Protein AF-A0A535DLY3-F1 (afdb_monomer_lite)

Secondary structure (DSSP, 8-state):
-EETTEE----SHHHHHHHHH-PPB--EEEEE-GGG-EEEEEPPPB---TTS-HHHHHHHHHHHHHHHHHHHHHH-GGG----S-S-GGG---

Foldseek 3Di:
DDAPNDDFDDDLVVQLCCQVVVNWDKDWDWDDDPPGHTDIDIDDTDHFDPVDDSVVSSVVSRVVNRVVVNVVCVVCVVPDPDPDPGCVVVPPD

pLDDT: mean 93.92, std 10.79, range [41.47, 98.5]

Structure (mmCIF, N/CA/C/O backbone):
data_AF-A0A535DLY3-F1
#
_entry.id   AF-A0A535DLY3-F1
#
loop_
_atom_site.group_PDB
_atom_site.id
_atom_site.type_symbol
_atom_site.label_atom_id
_atom_site.label_alt_id
_atom_site.label_comp_id
_atom_site.label_asym_id
_atom_site.label_entity_id
_atom_site.label_seq_id
_atom_site.pdbx_PDB_ins_code
_atom_site.Cartn_x
_atom_site.Cartn_y
_atom_site.Cartn_z
_atom_site.occupancy
_atom_site.B_iso_or_equiv
_atom_site.auth_seq_id
_atom_site.auth_comp_id
_atom_site.auth_asym_id
_atom_site.auth_atom_id
_atom_site.pdbx_PDB_model_num
ATOM 1 N N . MET A 1 1 ? -5.657 3.838 -10.521 1.00 94.75 1 MET A N 1
ATOM 2 C CA . MET A 1 1 ? -5.829 2.568 -9.779 1.00 94.75 1 MET A CA 1
ATOM 3 C C . MET A 1 1 ? -7.292 2.421 -9.418 1.00 94.75 1 MET A 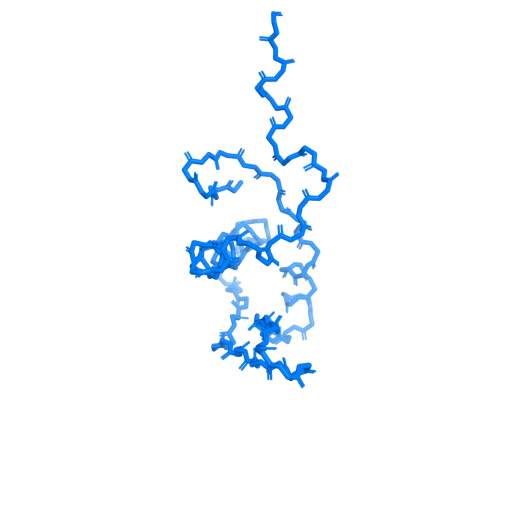C 1
ATOM 5 O O . MET A 1 1 ? -7.903 3.417 -9.056 1.00 94.75 1 MET A O 1
ATOM 9 N N . GLN A 1 2 ? -7.846 1.220 -9.503 1.00 96.44 2 GLN A N 1
ATOM 10 C CA . GLN A 1 2 ? -9.198 0.928 -9.041 1.00 96.44 2 GLN A CA 1
ATOM 11 C C . GLN A 1 2 ? -9.194 0.693 -7.524 1.00 96.44 2 GLN A C 1
ATOM 13 O O . GLN A 1 2 ? -8.413 -0.126 -7.036 1.00 96.44 2 GLN A O 1
ATOM 18 N N . PHE A 1 3 ? -10.044 1.411 -6.788 1.00 96.94 3 PHE A N 1
ATOM 19 C CA . PHE A 1 3 ? -10.148 1.341 -5.329 1.00 96.94 3 PHE A CA 1
ATOM 20 C C . PHE A 1 3 ? -11.566 1.703 -4.870 1.00 96.94 3 PHE A C 1
ATOM 22 O O . PHE A 1 3 ? -12.100 2.747 -5.243 1.00 96.94 3 PHE A O 1
ATOM 29 N N . LEU A 1 4 ? -12.190 0.835 -4.071 1.00 96.00 4 LEU A N 1
ATOM 30 C CA . LEU A 1 4 ? -13.563 0.987 -3.561 1.00 96.00 4 LEU A CA 1
ATOM 31 C C . LEU A 1 4 ? -14.606 1.245 -4.663 1.00 96.00 4 LEU A C 1
ATOM 33 O O . LEU A 1 4 ? -15.574 1.973 -4.468 1.00 96.00 4 LEU A O 1
ATOM 37 N N . GLY A 1 5 ? -14.426 0.624 -5.829 1.00 94.88 5 GLY A N 1
ATOM 38 C CA . GLY A 1 5 ? -15.359 0.768 -6.950 1.00 94.88 5 GLY A CA 1
ATOM 39 C C . GLY A 1 5 ? -15.119 1.992 -7.840 1.00 94.88 5 GLY A C 1
ATOM 40 O O . GLY A 1 5 ? -15.783 2.103 -8.866 1.00 94.88 5 GLY A O 1
ATOM 41 N N . LYS A 1 6 ? -14.124 2.840 -7.548 1.00 94.44 6 LYS A N 1
ATOM 42 C CA . LYS A 1 6 ? -13.806 4.037 -8.341 1.00 94.44 6 LYS A CA 1
ATOM 43 C C . LYS A 1 6 ? -12.316 4.140 -8.690 1.00 94.44 6 LYS A C 1
ATOM 45 O O . LYS A 1 6 ? -11.463 3.563 -8.014 1.00 94.44 6 LYS A O 1
ATOM 50 N N . HIS A 1 7 ? -11.996 4.920 -9.721 1.00 94.06 7 HIS A N 1
ATOM 51 C CA . HIS A 1 7 ? -10.612 5.222 -10.084 1.00 94.06 7 HIS A CA 1
ATOM 52 C C . HIS A 1 7 ? -10.028 6.302 -9.170 1.00 94.06 7 HIS A C 1
ATOM 54 O O . HIS A 1 7 ? -10.651 7.327 -8.936 1.00 94.06 7 HIS A O 1
ATOM 60 N N . THR A 1 8 ? -8.818 6.082 -8.662 1.00 94.19 8 THR A N 1
ATOM 61 C CA . THR A 1 8 ? -8.059 7.068 -7.881 1.00 94.19 8 THR A CA 1
ATOM 62 C C . THR A 1 8 ? -6.547 6.915 -8.092 1.00 94.19 8 THR A C 1
ATOM 64 O O . THR A 1 8 ? -6.067 5.948 -8.703 1.00 94.19 8 THR A O 1
ATOM 67 N N . MET A 1 9 ? -5.784 7.875 -7.573 1.00 91.69 9 MET A N 1
ATOM 68 C CA . MET A 1 9 ? -4.331 7.942 -7.639 1.00 91.69 9 MET A CA 1
ATOM 69 C C . MET A 1 9 ? -3.689 7.396 -6.363 1.00 91.69 9 MET A C 1
ATOM 71 O O . MET A 1 9 ? -3.956 7.847 -5.249 1.00 91.69 9 MET A O 1
ATOM 75 N N . PHE A 1 10 ? -2.770 6.453 -6.549 1.00 94.06 10 PHE A N 1
ATOM 76 C CA . PHE A 1 10 ? -1.861 5.973 -5.513 1.00 94.06 10 PHE A CA 1
ATOM 77 C C . PHE A 1 10 ? -0.422 6.337 -5.892 1.00 94.06 10 PHE A C 1
ATOM 79 O O . PHE A 1 10 ? -0.096 6.386 -7.081 1.00 94.06 10 PHE A O 1
ATOM 86 N N . PRO A 1 11 ? 0.455 6.593 -4.908 1.00 93.31 11 PRO A N 1
ATOM 87 C CA . PRO A 1 11 ? 1.850 6.893 -5.188 1.00 93.31 11 PRO A CA 1
ATOM 88 C C . PRO A 1 11 ? 2.568 5.657 -5.744 1.00 93.31 11 PRO A C 1
ATOM 90 O O . PRO A 1 11 ? 2.568 4.602 -5.118 1.00 93.31 11 PRO A O 1
ATOM 93 N N . ALA A 1 12 ? 3.257 5.811 -6.876 1.00 95.06 12 ALA A N 1
ATOM 94 C CA . ALA A 1 12 ? 4.074 4.748 -7.478 1.00 95.06 12 ALA A CA 1
ATOM 95 C C . ALA A 1 12 ? 5.429 4.532 -6.770 1.00 95.06 12 ALA A C 1
ATOM 97 O O . ALA A 1 12 ? 6.146 3.579 -7.071 1.00 95.06 12 ALA A O 1
ATOM 98 N N . GLY A 1 13 ? 5.803 5.426 -5.845 1.00 97.50 13 GLY A N 1
ATOM 99 C CA . GLY A 1 13 ? 7.097 5.423 -5.153 1.00 97.50 13 GLY A CA 1
ATOM 100 C C . GLY A 1 13 ? 7.477 4.073 -4.529 1.00 97.50 13 GLY A C 1
ATOM 101 O O . GLY A 1 13 ? 8.559 3.579 -4.842 1.00 97.50 13 GLY A O 1
ATOM 102 N N . PRO A 1 14 ? 6.608 3.434 -3.718 1.00 97.81 14 PRO A N 1
ATOM 103 C CA . PRO A 1 14 ? 6.900 2.128 -3.129 1.00 97.81 14 PRO A CA 1
ATOM 104 C C . PRO A 1 14 ? 7.217 1.056 -4.177 1.00 97.81 14 PRO A C 1
ATOM 106 O O . PRO A 1 14 ? 8.215 0.353 -4.049 1.00 97.81 14 PRO A O 1
ATOM 109 N N . ALA A 1 15 ? 6.421 0.980 -5.246 1.00 98.12 15 ALA A N 1
ATOM 110 C CA . ALA A 1 15 ? 6.615 0.011 -6.320 1.00 98.12 15 ALA A CA 1
ATOM 111 C C . ALA A 1 15 ? 7.938 0.238 -7.071 1.00 98.12 15 ALA A C 1
ATOM 113 O O . ALA A 1 15 ? 8.711 -0.697 -7.283 1.00 98.12 15 ALA A O 1
ATOM 114 N N . ARG A 1 16 ? 8.253 1.499 -7.394 1.00 97.94 16 ARG A N 1
ATOM 115 C CA . ARG A 1 16 ? 9.520 1.868 -8.043 1.00 97.94 16 ARG A CA 1
ATOM 116 C C . ARG A 1 16 ? 10.729 1.536 -7.163 1.00 97.94 16 ARG A C 1
ATOM 118 O O . ARG A 1 16 ? 11.703 0.976 -7.660 1.00 97.94 16 ARG A O 1
ATOM 125 N N . LEU A 1 17 ? 10.661 1.823 -5.862 1.00 98.31 17 LEU A N 1
ATOM 126 C CA . LEU A 1 17 ? 11.729 1.497 -4.911 1.00 98.31 17 LEU A CA 1
ATOM 127 C C . LEU A 1 17 ? 11.925 -0.014 -4.748 1.00 98.31 17 LEU A C 1
ATOM 129 O O . LEU A 1 17 ? 13.067 -0.473 -4.721 1.00 98.31 17 LEU A O 1
ATOM 133 N N . ALA A 1 18 ? 10.842 -0.789 -4.685 1.00 98.31 18 ALA A N 1
ATOM 134 C CA . ALA A 1 18 ? 10.906 -2.247 -4.611 1.00 98.31 18 ALA A CA 1
ATOM 135 C C . ALA A 1 18 ? 11.604 -2.842 -5.840 1.00 98.31 18 ALA A C 1
ATOM 137 O O . ALA A 1 18 ? 12.533 -3.638 -5.711 1.00 98.31 18 ALA A O 1
ATOM 138 N N . ARG A 1 19 ? 11.246 -2.373 -7.041 1.00 98.06 19 ARG A N 1
ATOM 139 C CA . ARG A 1 19 ? 11.898 -2.803 -8.284 1.00 98.06 19 ARG A CA 1
ATOM 140 C C . ARG A 1 19 ? 13.394 -2.479 -8.306 1.00 98.06 19 ARG A C 1
ATOM 142 O O . ARG A 1 19 ? 14.204 -3.364 -8.611 1.00 98.06 19 ARG A O 1
ATOM 149 N N . LEU A 1 20 ? 13.744 -1.230 -7.978 1.00 97.94 20 LEU A N 1
ATOM 150 C CA . LEU A 1 20 ? 15.121 -0.719 -7.980 1.00 97.94 20 LEU A CA 1
ATOM 151 C C . LEU A 1 20 ? 16.011 -1.456 -6.976 1.00 97.94 20 LEU A C 1
ATOM 153 O O . LEU A 1 20 ? 17.117 -1.862 -7.317 1.00 97.94 20 LEU A O 1
ATOM 157 N N . SER A 1 21 ? 15.526 -1.646 -5.751 1.00 98.12 21 SER A N 1
ATOM 158 C CA . SER A 1 21 ? 16.292 -2.289 -4.677 1.00 98.12 21 SER A CA 1
ATOM 159 C C . SER A 1 21 ? 16.277 -3.818 -4.746 1.00 98.12 21 SER A C 1
ATOM 161 O O . SER A 1 21 ? 17.178 -4.461 -4.218 1.00 98.12 21 SER A O 1
ATOM 163 N N . GLY A 1 22 ? 15.260 -4.414 -5.375 1.00 97.19 22 GLY A N 1
ATOM 164 C CA . GLY A 1 22 ? 14.981 -5.849 -5.290 1.00 97.19 22 GLY A CA 1
ATOM 165 C C . GLY A 1 22 ? 14.329 -6.277 -3.969 1.00 97.19 22 GLY A C 1
ATOM 166 O O . GLY A 1 22 ? 14.099 -7.469 -3.776 1.00 97.19 22 GLY A O 1
ATOM 167 N N . ALA A 1 23 ? 14.028 -5.340 -3.065 1.00 98.38 23 ALA A N 1
ATOM 168 C CA . ALA A 1 23 ? 13.344 -5.640 -1.814 1.00 98.38 23 ALA A CA 1
ATOM 169 C C . ALA A 1 23 ? 11.833 -5.857 -2.039 1.00 98.38 23 ALA A C 1
ATOM 171 O O . ALA A 1 23 ? 11.233 -5.166 -2.868 1.00 98.38 23 ALA A O 1
ATOM 172 N N . PRO A 1 24 ? 11.190 -6.772 -1.291 1.00 98.00 24 PRO A N 1
ATOM 173 C CA . PRO A 1 24 ? 9.740 -6.907 -1.314 1.00 98.00 24 PRO A CA 1
ATOM 174 C C . PRO A 1 24 ? 9.044 -5.726 -0.634 1.00 98.00 24 PRO A C 1
ATOM 176 O O . PRO A 1 24 ? 9.588 -5.093 0.273 1.00 98.00 24 PRO A O 1
ATOM 179 N N . ILE A 1 25 ? 7.786 -5.499 -1.003 1.00 98.31 25 ILE A N 1
ATOM 180 C CA . ILE A 1 25 ? 6.869 -4.641 -0.252 1.00 98.31 25 ILE A CA 1
ATOM 181 C C . ILE A 1 25 ? 6.045 -5.514 0.681 1.00 98.31 25 ILE A C 1
ATOM 183 O O . ILE A 1 25 ? 5.381 -6.446 0.237 1.00 98.31 25 ILE A O 1
ATOM 187 N N . VAL A 1 26 ? 6.033 -5.175 1.966 1.00 97.81 26 VAL A N 1
ATOM 188 C CA . VAL A 1 26 ? 5.129 -5.778 2.947 1.00 97.81 26 VAL A CA 1
ATOM 189 C C . VAL A 1 26 ? 4.072 -4.744 3.307 1.00 97.81 26 VAL A C 1
ATOM 191 O O . VAL A 1 26 ? 4.396 -3.665 3.803 1.00 97.81 26 VAL A O 1
ATOM 194 N N . PHE A 1 27 ? 2.808 -5.057 3.028 1.00 97.81 27 PHE A N 1
ATOM 195 C CA . PHE A 1 27 ? 1.688 -4.208 3.420 1.00 97.81 27 PHE A CA 1
ATOM 196 C C . PHE A 1 27 ? 1.231 -4.576 4.831 1.00 97.81 27 PHE A C 1
ATOM 198 O O . PHE A 1 27 ? 1.115 -5.754 5.166 1.00 97.81 27 PHE A O 1
ATOM 205 N N . GLY A 1 28 ? 0.939 -3.573 5.653 1.00 97.56 28 GLY A N 1
ATOM 206 C CA . GLY A 1 28 ? 0.395 -3.807 6.980 1.00 97.56 28 GLY A CA 1
ATOM 207 C C . GLY A 1 28 ? -0.451 -2.649 7.476 1.00 97.56 28 GLY A C 1
ATOM 208 O O . GLY A 1 28 ? -0.270 -1.501 7.071 1.00 97.56 28 GLY A O 1
ATOM 209 N N . VAL A 1 29 ? -1.381 -2.970 8.371 1.00 97.88 29 VAL A N 1
ATOM 210 C CA . VAL A 1 29 ? -2.231 -1.996 9.062 1.00 97.88 29 VAL A CA 1
ATOM 211 C C . VAL A 1 29 ? -2.237 -2.284 10.556 1.00 97.88 29 VAL A C 1
ATOM 213 O O . VAL A 1 29 ? -2.135 -3.436 10.978 1.00 97.88 29 VAL A O 1
ATOM 216 N N . ALA A 1 30 ? -2.398 -1.238 11.362 1.00 97.88 30 ALA A N 1
ATOM 217 C CA . ALA A 1 30 ? -2.629 -1.352 12.795 1.00 97.88 30 ALA A CA 1
ATOM 218 C C . ALA A 1 30 ? -4.053 -0.885 13.104 1.00 97.88 30 ALA A C 1
ATOM 220 O O . ALA A 1 30 ? -4.387 0.281 12.912 1.00 97.88 30 ALA A O 1
ATOM 221 N N . VAL A 1 31 ? -4.891 -1.802 13.579 1.00 97.81 31 VAL A N 1
ATOM 222 C CA . VAL A 1 31 ? -6.303 -1.546 13.880 1.00 97.81 31 VAL A CA 1
ATOM 223 C C . VAL A 1 31 ? -6.461 -1.388 15.383 1.00 97.81 31 VAL A C 1
ATOM 225 O O . VAL A 1 31 ? -6.106 -2.287 16.148 1.00 97.81 31 VAL A O 1
ATOM 228 N N . ARG A 1 32 ? -7.005 -0.259 15.824 1.00 97.50 32 ARG A N 1
ATOM 229 C CA . ARG A 1 32 ? -7.281 0.018 17.232 1.00 97.50 32 ARG A CA 1
ATOM 230 C C . ARG A 1 32 ? -8.331 -0.952 17.770 1.00 97.50 32 ARG A C 1
ATOM 232 O O . ARG A 1 32 ? -9.367 -1.192 17.151 1.00 97.50 32 ARG A O 1
ATOM 239 N N . ARG A 1 33 ? -8.073 -1.472 18.965 1.00 96.62 33 ARG A N 1
ATOM 240 C CA . ARG A 1 33 ? -8.986 -2.291 19.764 1.00 96.62 33 ARG A CA 1
ATOM 241 C C . ARG A 1 33 ? -9.414 -1.532 21.028 1.00 96.62 33 ARG A C 1
ATOM 243 O O . ARG A 1 33 ? -8.753 -0.566 21.429 1.00 96.62 33 ARG A O 1
ATOM 250 N N . PRO A 1 34 ? -10.502 -1.959 21.690 1.00 94.50 34 PRO A N 1
ATOM 251 C CA . PRO A 1 34 ? -10.837 -1.474 23.024 1.00 94.50 34 PRO A CA 1
ATOM 252 C C . PRO A 1 34 ? -9.654 -1.608 23.998 1.00 94.50 34 PRO A C 1
ATOM 254 O O . PRO A 1 34 ? -8.792 -2.475 23.842 1.00 94.50 34 PRO A O 1
ATOM 257 N N . GLY A 1 35 ? -9.597 -0.726 24.997 1.00 95.00 35 GLY A N 1
ATOM 258 C CA . GLY A 1 35 ? -8.529 -0.744 26.005 1.00 95.00 35 GLY A CA 1
ATOM 259 C C . GLY A 1 35 ? -7.178 -0.191 25.533 1.00 95.00 35 GLY A C 1
ATOM 260 O O . GLY A 1 35 ? -6.178 -0.402 26.205 1.00 95.00 35 GLY A O 1
ATOM 261 N N . GLY A 1 36 ? -7.129 0.511 24.393 1.00 94.69 36 GLY A N 1
ATOM 262 C CA . GLY A 1 36 ? -5.919 1.210 23.933 1.00 94.69 36 GLY A CA 1
ATOM 263 C C . GLY A 1 36 ? -4.871 0.320 23.257 1.00 94.69 36 GLY A C 1
ATOM 264 O O . GLY A 1 36 ? -3.751 0.767 23.035 1.00 94.69 36 GLY A O 1
ATOM 265 N N . SER A 1 37 ? -5.228 -0.920 22.914 1.00 97.38 37 SER A N 1
ATOM 266 C CA . SER A 1 37 ? -4.355 -1.848 22.187 1.00 97.38 37 SER A CA 1
ATOM 267 C C . SER A 1 37 ? -4.572 -1.782 20.669 1.00 97.38 37 SER A C 1
ATOM 269 O O . SER A 1 37 ? -5.555 -1.208 20.193 1.00 97.38 37 SER A O 1
ATOM 271 N N . PHE A 1 38 ? -3.665 -2.394 19.901 1.00 98.12 38 PHE A N 1
ATOM 272 C CA . PHE A 1 38 ? -3.746 -2.483 18.442 1.00 98.12 38 PHE A CA 1
ATOM 273 C C . PHE A 1 38 ? -3.581 -3.929 17.968 1.00 98.12 38 PHE A C 1
ATOM 275 O O . PHE A 1 38 ? -2.798 -4.695 18.527 1.00 98.12 38 PHE A O 1
ATOM 282 N N . LEU A 1 39 ? -4.313 -4.295 16.918 1.00 97.69 39 LEU A N 1
ATOM 283 C CA . LEU A 1 39 ? -4.097 -5.505 16.135 1.00 97.69 39 LEU A CA 1
ATOM 284 C C . LEU A 1 39 ? -3.328 -5.142 14.869 1.00 97.69 39 LEU A C 1
ATOM 286 O O . LEU A 1 39 ? -3.864 -4.442 14.010 1.00 97.69 39 LEU A O 1
ATOM 290 N N . ALA A 1 40 ? -2.097 -5.632 14.758 1.00 98.06 40 ALA A N 1
ATOM 291 C CA . ALA A 1 40 ? -1.332 -5.538 13.526 1.00 98.06 40 ALA A CA 1
ATOM 292 C C . ALA A 1 40 ? -1.741 -6.667 12.575 1.00 98.06 40 ALA A C 1
ATOM 294 O O . ALA A 1 40 ? -1.727 -7.837 12.957 1.00 98.06 40 ALA A O 1
ATOM 295 N N . HIS A 1 41 ? -2.075 -6.307 11.341 1.00 98.19 41 HIS A N 1
ATOM 296 C CA . HIS A 1 41 ? -2.169 -7.247 10.230 1.00 98.19 41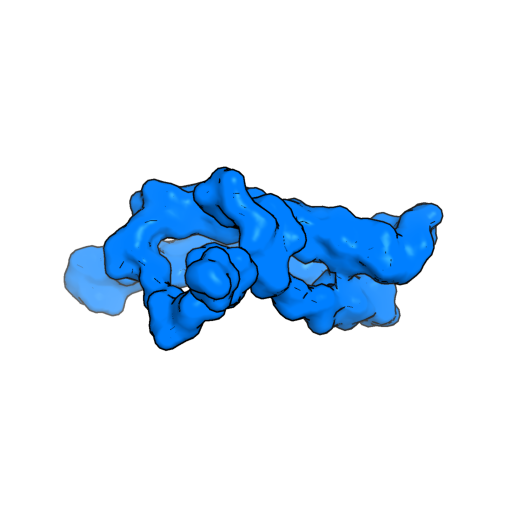 HIS A CA 1
ATOM 297 C C . HIS A 1 41 ? -0.984 -7.012 9.303 1.00 98.19 41 HIS A C 1
ATOM 299 O O . HIS A 1 41 ? -0.681 -5.863 8.979 1.00 98.19 41 HIS A O 1
ATOM 305 N N . ILE A 1 42 ? -0.313 -8.091 8.906 1.00 98.25 42 ILE A N 1
ATOM 306 C CA . ILE A 1 4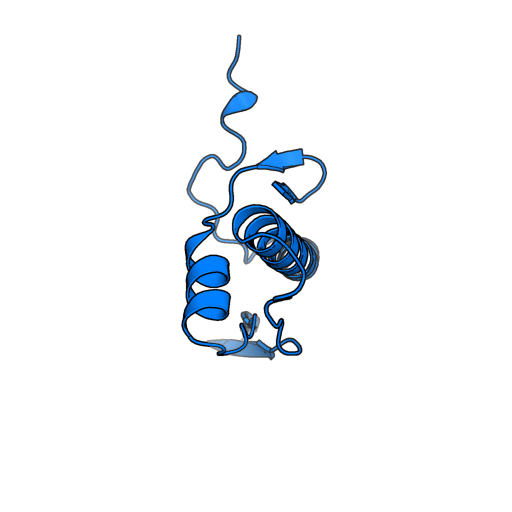2 ? 0.849 -8.071 8.018 1.00 98.25 42 ILE A CA 1
ATOM 307 C C . ILE A 1 42 ? 0.566 -9.059 6.895 1.00 98.25 42 ILE A C 1
ATOM 309 O O . ILE A 1 42 ? 0.291 -10.230 7.150 1.00 98.25 42 ILE A O 1
ATOM 313 N N . GLU A 1 43 ? 0.614 -8.570 5.666 1.00 98.25 43 GLU A N 1
ATOM 314 C CA . GLU A 1 43 ? 0.311 -9.353 4.474 1.00 98.25 43 GLU A CA 1
ATOM 315 C C . GLU A 1 43 ? 1.567 -10.005 3.894 1.00 98.25 43 GLU A C 1
ATOM 317 O O . GLU A 1 43 ? 2.686 -9.544 4.155 1.00 98.25 43 GLU A O 1
ATOM 322 N N . PRO A 1 44 ? 1.4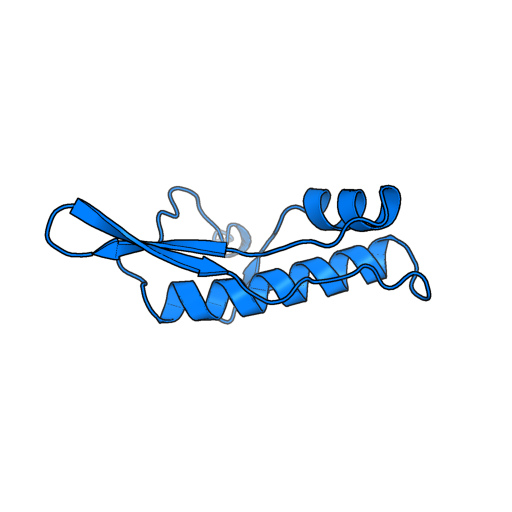12 -11.063 3.078 1.00 98.12 44 PRO A N 1
ATOM 323 C CA . PRO A 1 44 ? 2.521 -11.636 2.337 1.00 98.12 44 PRO A CA 1
ATOM 324 C C . PRO A 1 44 ? 3.264 -10.586 1.492 1.00 98.12 44 PRO A C 1
ATOM 326 O O . PRO A 1 44 ? 2.650 -9.637 0.993 1.00 98.12 44 PRO A O 1
ATOM 329 N N . PRO A 1 45 ? 4.582 -10.759 1.296 1.00 98.25 45 PRO A N 1
ATOM 330 C CA . PRO A 1 45 ? 5.378 -9.840 0.496 1.00 98.25 45 PRO A CA 1
ATOM 331 C C . PRO A 1 45 ? 4.905 -9.787 -0.963 1.00 98.25 45 PRO A C 1
ATOM 333 O O . PRO A 1 45 ? 4.639 -10.814 -1.588 1.00 98.25 45 PRO A O 1
ATOM 336 N N . VAL A 1 46 ? 4.873 -8.578 -1.520 1.00 98.25 46 VAL A N 1
ATOM 337 C CA . VAL A 1 46 ? 4.685 -8.309 -2.948 1.00 98.25 46 VAL A CA 1
ATOM 338 C C . VAL A 1 46 ? 6.049 -8.034 -3.568 1.00 98.25 46 VAL A C 1
ATOM 340 O O . VAL A 1 46 ? 6.781 -7.155 -3.109 1.00 98.25 46 VAL A O 1
ATOM 343 N N . PHE A 1 47 ? 6.394 -8.784 -4.609 1.00 98.25 47 PHE A N 1
ATOM 344 C CA . PHE A 1 47 ? 7.662 -8.653 -5.320 1.00 98.25 47 PHE A CA 1
ATOM 345 C C . PHE A 1 47 ? 7.465 -7.943 -6.655 1.00 98.25 47 PHE A C 1
ATOM 347 O O . PHE A 1 47 ? 6.396 -8.016 -7.258 1.00 98.25 47 PHE A O 1
ATOM 354 N N . ALA A 1 48 ? 8.524 -7.282 -7.113 1.00 98.25 48 ALA A N 1
ATOM 355 C CA . ALA A 1 48 ? 8.575 -6.733 -8.456 1.00 98.25 48 ALA A CA 1
ATOM 356 C C . ALA A 1 48 ? 8.669 -7.841 -9.508 1.00 98.25 48 ALA A C 1
ATOM 358 O O . ALA A 1 48 ? 9.447 -8.786 -9.355 1.00 98.25 48 ALA A O 1
ATOM 359 N N . ASP A 1 49 ? 7.934 -7.678 -10.602 1.00 97.56 49 ASP A N 1
ATOM 360 C CA . ASP A 1 49 ? 8.038 -8.527 -11.776 1.00 97.56 49 ASP A CA 1
ATOM 361 C C . ASP A 1 49 ? 8.999 -7.889 -12.783 1.00 97.56 49 ASP A C 1
ATOM 363 O O . ASP A 1 49 ? 8.684 -6.952 -13.522 1.00 97.56 49 ASP A O 1
ATOM 367 N N . ARG A 1 50 ? 10.235 -8.392 -12.807 1.00 95.38 50 ARG A N 1
ATOM 368 C CA . ARG A 1 50 ? 11.283 -7.888 -13.705 1.00 95.38 50 ARG A CA 1
ATOM 369 C C . ARG A 1 50 ? 11.077 -8.252 -15.173 1.00 95.38 50 ARG A C 1
ATOM 371 O O . ARG A 1 50 ? 11.796 -7.699 -16.000 1.00 95.38 50 ARG A O 1
ATOM 378 N N . SER A 1 51 ? 10.105 -9.106 -15.496 1.00 97.62 51 SER A N 1
ATOM 379 C CA . SER A 1 51 ? 9.736 -9.396 -16.884 1.00 97.62 51 SER A CA 1
ATOM 380 C C . SER A 1 51 ? 8.909 -8.279 -17.532 1.00 97.62 51 SER A C 1
ATOM 382 O O . SER A 1 51 ? 8.940 -8.131 -18.751 1.00 97.62 51 SER A O 1
ATOM 384 N N . LEU A 1 52 ? 8.224 -7.462 -16.726 1.00 97.75 52 LEU A N 1
ATOM 385 C CA . LEU A 1 52 ? 7.471 -6.295 -17.182 1.00 97.75 52 LEU A CA 1
ATOM 386 C C . LEU A 1 52 ? 8.381 -5.072 -17.352 1.00 97.75 52 LEU A C 1
ATOM 388 O O . LEU A 1 52 ? 9.429 -4.956 -16.698 1.00 97.75 52 LEU A O 1
ATOM 392 N N . ASP A 1 53 ? 7.953 -4.119 -18.184 1.00 98.00 53 ASP A N 1
ATOM 393 C CA . ASP A 1 53 ? 8.533 -2.778 -18.166 1.00 98.00 53 ASP A CA 1
ATOM 394 C C . ASP A 1 53 ? 8.278 -2.090 -16.812 1.00 98.00 53 ASP A C 1
ATOM 396 O O . ASP A 1 53 ? 7.424 -2.494 -16.018 1.00 98.00 53 ASP A O 1
ATOM 400 N N . ALA A 1 54 ? 9.072 -1.062 -16.513 1.00 97.44 54 ALA A N 1
ATOM 401 C CA . ALA A 1 54 ? 9.089 -0.458 -15.185 1.00 97.44 54 ALA A CA 1
ATOM 402 C C . ALA A 1 54 ? 7.755 0.197 -14.785 1.00 97.44 54 ALA A C 1
ATOM 404 O O . ALA A 1 54 ? 7.431 0.209 -13.595 1.00 97.44 54 ALA A O 1
ATOM 405 N N . ASP A 1 55 ? 6.995 0.737 -15.739 1.00 97.69 55 ASP A N 1
ATOM 406 C CA . ASP A 1 55 ? 5.726 1.396 -15.442 1.00 97.69 55 ASP A CA 1
ATOM 407 C C . ASP A 1 55 ? 4.591 0.373 -15.325 1.00 97.69 55 ASP A C 1
ATOM 409 O O . ASP A 1 55 ? 3.784 0.482 -14.398 1.00 97.69 55 ASP A O 1
ATOM 413 N N . ALA A 1 56 ? 4.566 -0.662 -16.170 1.00 98.25 56 ALA A N 1
ATOM 414 C CA . ALA A 1 56 ? 3.621 -1.772 -16.040 1.00 98.25 56 ALA A CA 1
ATOM 415 C C . ALA A 1 56 ? 3.793 -2.524 -14.709 1.00 98.25 56 ALA A C 1
ATOM 417 O O . ALA A 1 56 ? 2.809 -2.774 -14.008 1.00 98.25 56 ALA A O 1
ATOM 418 N N . ASP A 1 57 ? 5.035 -2.808 -14.304 1.00 98.50 57 ASP A N 1
ATOM 419 C CA . ASP A 1 57 ? 5.338 -3.407 -12.998 1.00 98.50 57 ASP A CA 1
ATOM 420 C C . ASP A 1 57 ? 4.857 -2.506 -11.849 1.00 98.50 57 ASP A C 1
ATOM 422 O O . ASP A 1 57 ? 4.164 -2.948 -10.928 1.00 98.50 57 ASP A O 1
ATOM 426 N N . ALA A 1 58 ? 5.140 -1.200 -11.935 1.00 98.25 58 ALA A N 1
ATOM 427 C CA . ALA A 1 58 ? 4.705 -0.249 -10.920 1.00 98.25 58 ALA A CA 1
ATOM 428 C C . ALA A 1 58 ? 3.175 -0.186 -10.795 1.00 98.25 58 ALA A C 1
ATOM 430 O O . ALA A 1 58 ? 2.653 -0.142 -9.676 1.00 98.25 58 ALA A O 1
ATOM 431 N N . GLN A 1 59 ? 2.451 -0.208 -11.915 1.00 98.06 59 GLN A N 1
ATOM 432 C CA . GLN A 1 59 ? 0.989 -0.260 -11.933 1.00 98.06 59 GLN A CA 1
ATOM 433 C C . GLN A 1 59 ? 0.461 -1.567 -11.330 1.00 98.06 59 GLN A C 1
ATOM 435 O O . GLN A 1 59 ? -0.441 -1.521 -10.491 1.00 98.06 59 GLN A O 1
ATOM 440 N N . GLN A 1 60 ? 1.041 -2.714 -11.695 1.00 98.31 60 GLN A N 1
ATOM 441 C CA . GLN A 1 60 ? 0.641 -4.029 -11.189 1.00 98.31 60 GLN A CA 1
ATOM 442 C C . GLN A 1 60 ? 0.790 -4.121 -9.665 1.00 98.31 60 GLN A C 1
ATOM 444 O O . GLN A 1 60 ? -0.175 -4.450 -8.966 1.00 98.31 60 GLN A O 1
ATOM 449 N N . ILE A 1 61 ? 1.971 -3.776 -9.144 1.00 98.25 61 ILE A N 1
ATOM 450 C CA . ILE A 1 61 ? 2.266 -3.781 -7.704 1.00 98.25 61 ILE A CA 1
ATOM 451 C C . ILE A 1 61 ? 1.330 -2.823 -6.967 1.00 98.25 61 ILE A C 1
ATOM 453 O O . ILE A 1 61 ? 0.714 -3.185 -5.962 1.00 98.25 61 ILE A O 1
ATOM 457 N N . THR A 1 62 ? 1.188 -1.596 -7.475 1.00 98.31 62 THR A N 1
ATOM 458 C CA . THR A 1 62 ? 0.353 -0.574 -6.833 1.00 98.31 62 THR A CA 1
ATOM 459 C C . THR A 1 62 ? -1.110 -1.014 -6.790 1.00 98.31 62 THR A C 1
ATOM 461 O O . THR A 1 62 ? -1.774 -0.855 -5.766 1.00 98.31 62 THR A O 1
ATOM 464 N N . GLN A 1 63 ? -1.613 -1.639 -7.857 1.00 98.19 63 GLN A N 1
ATOM 465 C CA . GLN A 1 63 ? -2.977 -2.154 -7.894 1.00 98.19 63 GLN A CA 1
ATOM 466 C C . GLN A 1 63 ? -3.179 -3.351 -6.951 1.00 98.19 63 GLN A C 1
ATOM 468 O O . GLN A 1 63 ? -4.250 -3.485 -6.355 1.00 98.19 63 GLN A O 1
ATOM 473 N N . GLN A 1 64 ? -2.173 -4.216 -6.786 1.00 98.00 64 GLN A N 1
ATOM 474 C CA . GLN A 1 64 ? -2.209 -5.300 -5.802 1.00 98.00 64 GLN A CA 1
ATOM 475 C C . GLN A 1 64 ? -2.292 -4.755 -4.374 1.00 98.00 64 GLN A C 1
ATOM 477 O O . GLN A 1 64 ? -3.156 -5.184 -3.611 1.00 98.00 64 GLN A O 1
ATOM 482 N N . ILE A 1 65 ? -1.468 -3.758 -4.048 1.00 98.12 65 ILE A N 1
ATOM 483 C CA . ILE A 1 65 ? -1.506 -3.069 -2.754 1.00 98.12 65 ILE A CA 1
ATOM 484 C C . ILE A 1 65 ? -2.863 -2.391 -2.532 1.00 98.12 65 ILE A C 1
ATOM 486 O O . ILE A 1 65 ? -3.430 -2.507 -1.449 1.00 98.12 65 ILE A O 1
ATOM 490 N N . ALA A 1 66 ? -3.425 -1.735 -3.551 1.00 97.75 66 ALA A N 1
ATOM 491 C CA . ALA A 1 66 ? -4.739 -1.101 -3.448 1.00 97.75 66 ALA A CA 1
ATOM 492 C C . ALA A 1 66 ? -5.855 -2.115 -3.131 1.00 97.75 66 ALA A C 1
ATOM 494 O O . ALA A 1 66 ? -6.696 -1.838 -2.280 1.00 97.75 66 ALA A O 1
ATOM 495 N N . ARG A 1 67 ? -5.837 -3.312 -3.742 1.00 98.19 67 ARG A N 1
ATOM 496 C CA . ARG A 1 67 ? -6.803 -4.392 -3.443 1.00 98.19 67 ARG A CA 1
ATOM 497 C C . ARG A 1 67 ? -6.681 -4.910 -2.009 1.00 98.19 67 ARG A C 1
ATOM 499 O O . ARG A 1 67 ? -7.691 -5.139 -1.343 1.00 98.19 67 ARG A O 1
ATOM 506 N N . ILE A 1 68 ? -5.450 -5.078 -1.528 1.00 97.88 68 ILE A N 1
ATOM 507 C CA . ILE A 1 68 ? -5.187 -5.456 -0.136 1.00 97.88 68 ILE A CA 1
ATOM 508 C C . ILE A 1 68 ? -5.744 -4.376 0.795 1.00 97.88 68 ILE A C 1
ATOM 510 O O . ILE A 1 68 ? -6.532 -4.670 1.692 1.00 97.88 68 ILE A O 1
ATOM 514 N N . PHE A 1 69 ? -5.400 -3.113 0.544 1.00 97.69 69 PHE A N 1
ATOM 515 C CA . PHE A 1 69 ? -5.865 -2.001 1.362 1.00 97.69 69 PHE A CA 1
ATOM 516 C C . PHE A 1 69 ? -7.394 -1.892 1.375 1.00 97.69 69 PHE A C 1
ATOM 518 O O . PHE A 1 69 ? -7.984 -1.686 2.434 1.00 97.69 69 PHE A O 1
ATOM 525 N N . GLU A 1 70 ? -8.046 -2.106 0.230 1.00 97.75 70 GLU A N 1
ATOM 526 C CA . GLU A 1 70 ? -9.504 -2.089 0.109 1.00 97.75 70 GLU A CA 1
ATOM 527 C C . GLU A 1 70 ? -10.169 -3.093 1.060 1.00 97.75 70 GLU A C 1
ATOM 529 O O . GLU A 1 70 ? -11.181 -2.774 1.684 1.00 97.75 70 GLU A O 1
ATOM 534 N N . THR A 1 71 ? -9.570 -4.273 1.241 1.00 98.06 71 THR A N 1
ATOM 535 C CA . THR A 1 71 ? -10.059 -5.290 2.184 1.00 98.06 71 THR A CA 1
ATOM 536 C C . THR A 1 71 ? -10.086 -4.753 3.616 1.00 98.06 71 THR A C 1
ATOM 538 O O . THR A 1 71 ? -11.068 -4.944 4.337 1.00 98.06 71 THR A O 1
ATOM 541 N N . TYR A 1 72 ? -9.046 -4.025 4.025 1.00 98.31 72 TYR A N 1
ATOM 542 C CA . TYR A 1 72 ? -8.963 -3.437 5.362 1.00 98.31 72 TYR A CA 1
ATOM 543 C C . TYR A 1 72 ? -9.888 -2.241 5.543 1.00 98.31 72 TYR A C 1
ATOM 545 O O . TYR A 1 72 ? -10.538 -2.149 6.582 1.00 98.31 72 TYR A O 1
ATOM 553 N N . VAL A 1 73 ? -10.007 -1.372 4.537 1.00 97.88 73 VAL A N 1
ATOM 554 C CA . VAL A 1 73 ? -10.948 -0.245 4.590 1.00 97.88 73 VAL A CA 1
ATOM 555 C C . VAL A 1 73 ? -12.390 -0.739 4.679 1.00 97.88 73 VAL A C 1
ATOM 557 O O . VAL A 1 73 ? -13.158 -0.227 5.485 1.00 97.88 73 VAL A O 1
ATOM 560 N N . ARG A 1 74 ? -12.762 -1.781 3.925 1.00 97.69 74 ARG A N 1
ATOM 561 C CA . ARG A 1 74 ? -14.101 -2.386 4.025 1.00 97.69 74 ARG A CA 1
ATOM 562 C C . ARG A 1 74 ? -14.352 -3.042 5.382 1.00 97.69 74 ARG A C 1
ATOM 564 O O . ARG A 1 74 ? -15.481 -3.021 5.861 1.00 97.69 74 ARG A O 1
ATOM 571 N N . ARG A 1 75 ? -13.323 -3.637 5.990 1.00 97.88 75 ARG A N 1
ATOM 572 C CA . ARG A 1 75 ?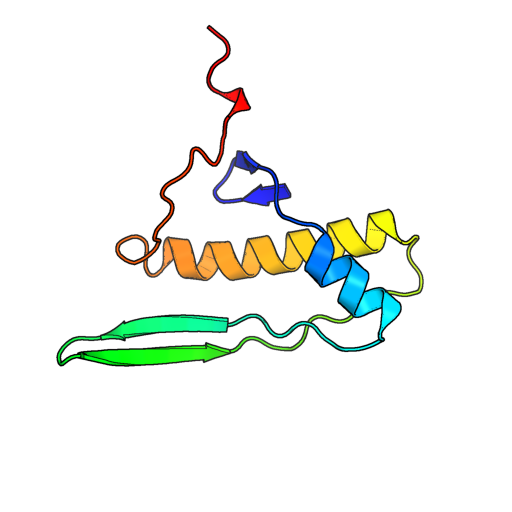 -13.431 -4.332 7.281 1.00 97.88 75 ARG A CA 1
ATOM 573 C C . ARG A 1 75 ? -13.452 -3.383 8.482 1.00 97.88 75 ARG A C 1
ATOM 575 O O . ARG A 1 75 ? -14.106 -3.700 9.470 1.00 97.88 75 ARG A O 1
ATOM 582 N N . TYR A 1 76 ? -12.739 -2.262 8.400 1.00 97.62 76 TYR A N 1
ATOM 583 C CA . TYR A 1 76 ? -12.579 -1.278 9.477 1.00 97.62 76 TYR A CA 1
ATOM 584 C C . TYR A 1 76 ? -12.815 0.159 8.968 1.00 97.62 76 TYR A C 1
ATOM 586 O O . TYR A 1 76 ? -11.913 0.999 9.053 1.00 97.62 76 TYR A O 1
ATOM 594 N N . PRO A 1 77 ? -13.997 0.459 8.395 1.00 96.81 77 PRO A N 1
ATOM 595 C CA . PRO A 1 77 ? -14.247 1.744 7.738 1.00 96.81 77 PRO A CA 1
ATOM 596 C C . PRO A 1 77 ? -14.179 2.935 8.703 1.00 96.81 77 PRO A C 1
ATOM 598 O O . PRO A 1 77 ? -13.762 4.020 8.312 1.00 96.81 77 PRO A O 1
ATOM 601 N N . ASP A 1 78 ? -14.523 2.727 9.975 1.00 95.81 78 ASP A N 1
ATOM 602 C CA . ASP A 1 78 ? -14.469 3.713 11.060 1.00 95.81 78 ASP A CA 1
ATOM 603 C C . ASP A 1 78 ? -13.040 4.116 11.460 1.00 95.81 78 ASP A C 1
ATOM 605 O O . ASP A 1 78 ? -12.841 5.135 12.120 1.00 95.81 78 ASP A O 1
ATOM 609 N N . GLN A 1 79 ? -12.041 3.328 11.058 1.00 97.06 79 GLN A N 1
ATOM 610 C CA . GLN A 1 79 ? -10.628 3.563 11.370 1.00 97.06 79 GLN A CA 1
ATOM 611 C C . GLN A 1 79 ? -9.813 3.999 10.151 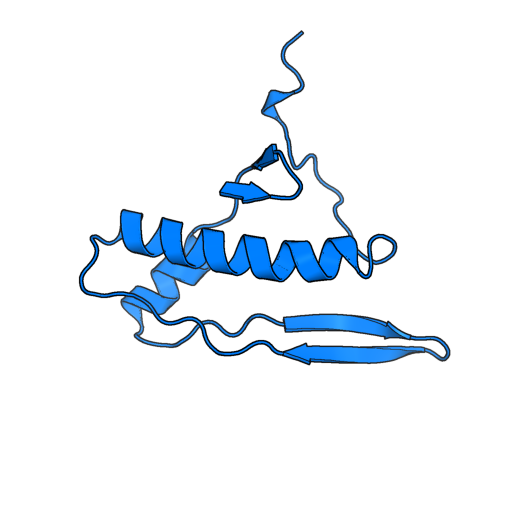1.00 97.06 79 GLN A C 1
ATOM 613 O O . GLN A 1 79 ? -8.586 4.110 10.218 1.00 97.06 79 GLN A O 1
ATOM 618 N N . TRP A 1 80 ? -10.476 4.251 9.023 1.00 95.69 80 TRP A N 1
ATOM 619 C CA . TRP A 1 80 ? -9.821 4.750 7.828 1.00 95.69 80 TRP A CA 1
ATOM 620 C C . TRP A 1 80 ? -9.745 6.282 7.835 1.00 95.69 80 TRP A C 1
ATOM 622 O O . TRP A 1 80 ? -10.683 6.988 7.474 1.00 95.69 80 TRP A O 1
ATOM 632 N N . TYR A 1 81 ? -8.588 6.805 8.236 1.00 92.69 81 TYR A N 1
ATOM 633 C CA . TYR A 1 81 ? -8.330 8.243 8.340 1.00 92.69 81 TYR A CA 1
ATOM 634 C C . TYR A 1 81 ? -7.954 8.880 6.992 1.00 92.69 81 TYR A C 1
ATOM 636 O O . TYR A 1 81 ? -6.790 9.187 6.727 1.00 92.69 81 TYR A O 1
ATOM 644 N N . VAL A 1 82 ? -8.945 9.082 6.123 1.00 90.56 82 VAL A N 1
ATOM 645 C CA . VAL A 1 82 ? -8.787 9.790 4.844 1.00 90.56 82 VAL A CA 1
ATOM 646 C C . VAL A 1 82 ? -9.249 11.247 4.972 1.00 90.56 82 VAL A C 1
ATOM 648 O O . VAL A 1 82 ? -10.427 11.562 4.891 1.00 90.56 82 VAL A O 1
ATOM 651 N N . PHE A 1 83 ? -8.303 12.163 5.187 1.00 88.12 83 PHE A N 1
ATOM 652 C CA . PHE A 1 83 ? -8.596 13.599 5.370 1.00 88.12 83 PHE A CA 1
ATOM 653 C C . PHE A 1 83 ? -8.491 14.432 4.085 1.00 88.12 83 PHE A C 1
ATOM 655 O O . PHE A 1 83 ? -8.554 15.657 4.130 1.00 88.12 83 PHE A O 1
ATOM 662 N N . ARG A 1 84 ? -8.285 13.778 2.940 1.00 87.69 84 ARG A N 1
ATOM 663 C CA . ARG A 1 84 ? -8.173 14.421 1.627 1.00 87.69 84 ARG A CA 1
ATOM 664 C C . ARG A 1 84 ? -9.250 13.893 0.697 1.00 87.69 84 ARG A C 1
ATOM 666 O O . ARG A 1 84 ? -9.669 12.747 0.846 1.00 87.69 84 ARG A O 1
ATOM 673 N N . ASP A 1 85 ? -9.618 14.693 -0.295 1.00 87.88 85 ASP A N 1
ATOM 674 C CA . ASP A 1 85 ? -10.433 14.197 -1.396 1.00 87.88 85 ASP A CA 1
ATOM 675 C C . ASP A 1 85 ? -9.630 13.155 -2.187 1.00 87.88 85 ASP A C 1
ATOM 677 O O . ASP A 1 85 ? -8.551 13.441 -2.715 1.00 87.88 85 ASP A O 1
ATOM 681 N N . LEU A 1 86 ? -10.116 11.916 -2.180 1.00 89.00 86 LEU A N 1
ATOM 682 C CA . LEU A 1 86 ? -9.478 10.797 -2.861 1.00 89.00 86 LEU A CA 1
ATOM 683 C C . LEU A 1 86 ? -9.989 10.651 -4.302 1.00 89.00 86 LEU A C 1
ATOM 685 O O . LEU A 1 86 ? -9.341 9.978 -5.099 1.00 89.00 86 LEU A O 1
ATOM 689 N N . TRP A 1 87 ? -11.103 11.295 -4.655 1.00 90.69 87 TRP A N 1
ATOM 690 C CA . TRP A 1 87 ? -11.731 11.215 -5.975 1.00 90.69 87 TRP A CA 1
ATOM 691 C C . TRP A 1 87 ? -11.958 12.620 -6.549 1.00 90.69 87 TRP A C 1
ATOM 693 O O . TRP A 1 87 ? -13.099 13.036 -6.742 1.00 90.69 87 TRP A O 1
ATOM 703 N N . PRO A 1 88 ? -10.875 13.360 -6.857 1.00 70.12 88 PRO A N 1
ATOM 704 C CA . PRO A 1 88 ? -10.970 14.761 -7.266 1.00 70.12 88 PRO A CA 1
ATOM 705 C C . PRO A 1 88 ? -11.728 14.976 -8.588 1.00 70.12 88 PRO A C 1
ATOM 707 O O . PRO A 1 88 ? -12.265 16.055 -8.809 1.00 70.12 88 PRO A O 1
ATOM 710 N N . GLU A 1 89 ? -11.796 13.964 -9.459 1.00 63.75 89 GLU A N 1
ATOM 711 C CA . GLU A 1 89 ? -12.437 14.047 -10.783 1.00 63.75 89 GLU A CA 1
ATOM 712 C C . GLU A 1 89 ? -13.977 14.030 -10.740 1.00 63.75 89 GLU A C 1
ATOM 714 O O . GLU A 1 89 ? -14.611 14.239 -11.768 1.00 63.75 89 GLU A O 1
ATOM 719 N N . GLU A 1 90 ? -14.602 13.840 -9.571 1.00 56.09 90 GLU A N 1
ATOM 720 C CA . GLU A 1 90 ? -16.065 13.966 -9.421 1.00 56.09 90 GLU A CA 1
ATOM 721 C C . GLU A 1 90 ? -16.530 15.412 -9.177 1.00 56.09 90 GLU A C 1
ATOM 723 O O . GLU A 1 90 ? -17.730 15.665 -9.130 1.00 56.09 90 GLU A O 1
ATOM 728 N N . ARG A 1 91 ? -15.605 16.376 -9.064 1.00 52.75 91 ARG A N 1
ATOM 729 C CA . ARG A 1 91 ? -15.909 17.818 -9.036 1.00 52.75 91 ARG A CA 1
ATOM 730 C C . ARG A 1 91 ? -15.727 18.448 -10.418 1.00 52.75 91 ARG A C 1
ATOM 732 O O . ARG A 1 91 ? -14.961 19.395 -10.577 1.00 52.75 91 ARG A O 1
ATOM 739 N N . ALA A 1 92 ? -16.372 17.882 -11.425 1.00 46.09 92 ALA A N 1
ATOM 740 C CA . ALA A 1 92 ? -16.597 18.562 -12.693 1.00 46.09 92 ALA A CA 1
ATOM 741 C C . ALA A 1 92 ? -18.101 18.832 -12.783 1.00 46.09 92 ALA A C 1
ATOM 743 O O . ALA A 1 92 ? -18.859 17.963 -13.213 1.00 46.09 92 ALA A O 1
ATOM 744 N N . ASP A 1 93 ? -18.497 20.002 -12.280 1.00 41.47 93 ASP A N 1
ATOM 745 C CA . ASP A 1 93 ? -19.807 20.604 -12.546 1.00 41.47 93 ASP A CA 1
ATOM 746 C C . ASP A 1 93 ? -19.849 21.137 -13.988 1.00 41.47 93 ASP A C 1
ATOM 748 O O . ASP A 1 93 ? -18.841 21.755 -14.418 1.00 41.47 93 ASP A O 1
#

Sequence (93 aa):
MQFLGKHTMFPAGPARLARLSGAPIVFGVAVRRPGGSFLAHIEPPVFADRSLDADADAQQITQQIARIFETYVRRYPDQWYVFRDLWPEERAD

Radius of gyration: 15.18 Å; chains: 1; bounding box: 36×32×44 Å